Protein AF-A0A954K9F3-F1 (afdb_monomer_lite)

Sequence (155 aa):
DPDKGPNILAFDEKDPIRIQITDNTLNIILRCGFEQKGETAVPTQIITVPLHFKVEGDKIHITRGDVKSSPVVKPERIAAQIARAGVVRNKMEKAFPDRVENSQVKAKLENRTVYLNITGIQTKDGWLTLTVGNDLTVEKNEEVPPAVEEKTAAK

pLDDT: mean 82.09, std 18.07, range [36.19, 97.56]

Foldseek 3Di:
DVQWPDFDWAADPPCQWDWFFDDFWTWIWGFTWTDIPPDDTGGTKTKIWIWHWDDDDQKIKIAIDQIDIGHPDDDPDPVVVVVSRVVVRVVVCVVDPTDMDGQWDWDDDPQAIFTKGFRDWTRPDRDTDTDIDGDPPGPPPDPPDPDPPPPDDDD

Secondary structure (DSSP, 8-state):
-TTS---EEEE-SS--EEEEEETTEEEEEEEEEEE-TTS--EEEEEEEEEEEEEEETTEEEEEE---EEEESS--S-HHHHHHHHHHHHHHHHHHS--EEEESEEEEEETTEEEEEEEEEEEEETTEEEEEEEE----------PPP--------

Structure (mmCIF, N/CA/C/O backbone):
data_AF-A0A954K9F3-F1
#
_entry.id   AF-A0A954K9F3-F1
#
loop_
_atom_site.group_PDB
_atom_site.id
_atom_site.type_symbol
_atom_site.label_atom_id
_atom_site.label_alt_id
_atom_site.label_comp_id
_atom_site.label_asym_id
_atom_site.label_entity_id
_atom_site.label_seq_id
_atom_site.pdbx_PDB_ins_code
_atom_site.Cartn_x
_atom_site.Cartn_y
_atom_site.Cartn_z
_atom_site.occupancy
_atom_site.B_iso_or_equiv
_atom_site.auth_seq_id
_atom_site.auth_comp_id
_atom_site.auth_asym_id
_atom_site.auth_atom_id
_atom_site.pdbx_PDB_model_num
ATOM 1 N N . ASP A 1 1 ? 10.524 22.408 -5.152 1.00 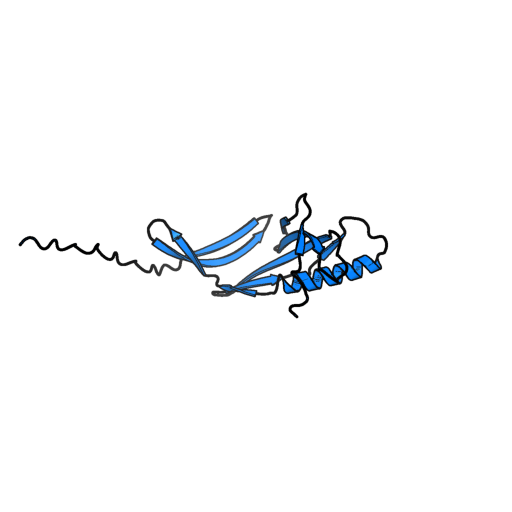43.06 1 ASP A N 1
ATOM 2 C CA . ASP A 1 1 ? 10.798 22.890 -6.509 1.00 43.06 1 ASP A CA 1
ATOM 3 C C . ASP A 1 1 ? 9.483 22.913 -7.284 1.00 43.06 1 ASP A C 1
ATOM 5 O O . ASP A 1 1 ? 8.994 21.841 -7.635 1.00 43.06 1 ASP A O 1
ATOM 9 N N . PRO A 1 2 ? 8.839 24.085 -7.408 1.00 36.94 2 PRO A N 1
ATOM 10 C CA . PRO A 1 2 ? 7.565 24.244 -8.110 1.00 36.94 2 PRO A CA 1
ATOM 11 C C . PRO A 1 2 ? 7.667 24.023 -9.632 1.00 36.94 2 PRO A C 1
ATOM 13 O O . PRO A 1 2 ? 6.630 23.929 -10.282 1.00 36.94 2 PRO A O 1
ATOM 16 N N . ASP A 1 3 ? 8.875 23.859 -10.191 1.00 43.41 3 ASP A N 1
ATOM 17 C CA . ASP A 1 3 ? 9.086 23.595 -11.624 1.00 43.41 3 ASP A CA 1
ATOM 18 C C . ASP A 1 3 ? 8.897 22.123 -12.025 1.00 43.41 3 ASP A C 1
ATOM 20 O O . ASP A 1 3 ? 8.839 21.783 -13.210 1.00 43.41 3 ASP A O 1
ATOM 24 N N . LYS A 1 4 ? 8.727 21.218 -11.055 1.00 48.53 4 LYS A N 1
ATOM 25 C CA . LYS A 1 4 ? 8.338 19.832 -11.329 1.00 48.53 4 LYS A CA 1
ATOM 26 C C . LYS A 1 4 ? 6.818 19.739 -11.298 1.00 48.53 4 LYS A C 1
ATOM 28 O O . LYS A 1 4 ? 6.227 19.536 -10.240 1.00 48.53 4 LYS A O 1
ATOM 33 N N . GLY A 1 5 ? 6.197 19.912 -12.470 1.00 42.59 5 GLY A N 1
ATOM 34 C CA . GLY A 1 5 ? 4.762 19.673 -12.671 1.00 42.59 5 GLY A CA 1
ATOM 35 C C . GLY A 1 5 ? 4.312 18.324 -12.082 1.00 42.59 5 GLY A C 1
ATOM 36 O O . GLY A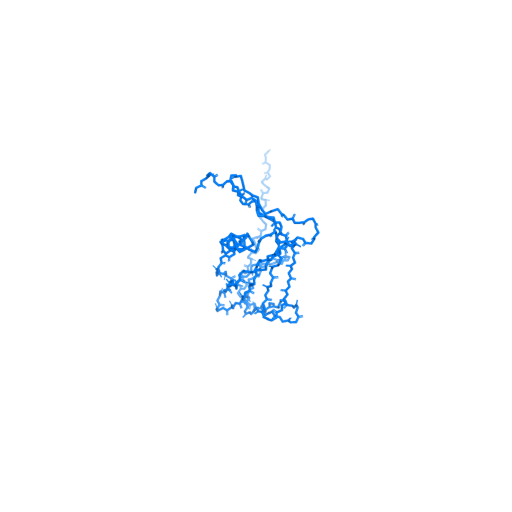 1 5 ? 5.156 17.455 -11.840 1.00 42.59 5 GLY A O 1
ATOM 37 N N . PRO A 1 6 ? 3.006 18.135 -11.819 1.00 46.75 6 PRO A N 1
ATOM 38 C CA . PRO A 1 6 ? 2.518 16.990 -11.055 1.00 46.75 6 PRO A CA 1
ATOM 39 C C . PRO A 1 6 ? 3.047 15.678 -11.641 1.00 46.75 6 PRO A C 1
ATOM 41 O O . PRO A 1 6 ? 3.058 15.495 -12.856 1.00 46.75 6 PRO A O 1
ATOM 44 N N . ASN A 1 7 ? 3.495 14.767 -10.773 1.00 63.12 7 ASN A N 1
ATOM 45 C CA . ASN A 1 7 ? 3.795 13.396 -11.171 1.00 63.12 7 ASN A CA 1
ATOM 46 C C . ASN A 1 7 ? 2.481 12.753 -11.619 1.00 63.12 7 ASN A C 1
ATOM 48 O O . ASN A 1 7 ? 1.706 12.295 -10.779 1.00 63.12 7 ASN A O 1
ATOM 52 N N . ILE A 1 8 ? 2.207 12.755 -12.921 1.00 72.19 8 ILE A N 1
ATOM 53 C CA . ILE A 1 8 ? 0.991 12.152 -13.453 1.00 72.19 8 ILE A CA 1
ATOM 54 C C . ILE A 1 8 ? 1.243 10.648 -13.538 1.00 72.19 8 ILE A C 1
ATOM 56 O O . ILE A 1 8 ? 2.133 10.185 -14.257 1.00 72.19 8 ILE A O 1
ATOM 60 N N . LEU A 1 9 ? 0.471 9.886 -12.761 1.00 84.69 9 LEU A N 1
ATOM 61 C CA . LEU A 1 9 ? 0.351 8.445 -12.947 1.00 84.69 9 LEU A CA 1
ATOM 62 C C . LEU A 1 9 ? -0.523 8.213 -14.180 1.00 84.69 9 LEU A C 1
ATOM 64 O O . LEU A 1 9 ? -1.722 8.489 -14.155 1.00 84.69 9 LEU A O 1
ATOM 68 N N . ALA A 1 10 ? 0.084 7.715 -15.252 1.00 88.88 10 ALA A N 1
ATOM 69 C CA . ALA A 1 10 ? -0.627 7.322 -16.461 1.00 88.88 10 ALA A CA 1
ATOM 70 C C . ALA A 1 10 ? -1.092 5.871 -16.293 1.00 88.88 10 ALA A C 1
ATOM 72 O O . ALA A 1 10 ? -0.332 4.932 -16.540 1.00 88.88 10 ALA A O 1
ATOM 73 N N . PHE A 1 11 ? -2.301 5.685 -15.767 1.00 92.00 11 PHE A N 1
ATOM 74 C CA . PHE A 1 11 ? -2.878 4.361 -15.540 1.00 92.00 11 PHE A CA 1
ATOM 75 C C . PHE A 1 11 ? -3.223 3.658 -16.856 1.00 92.00 11 PHE A C 1
ATOM 77 O O . PHE A 1 11 ? -3.681 4.286 -17.805 1.00 92.00 11 PHE A O 1
ATOM 84 N N . ASP A 1 12 ? -2.992 2.347 -16.900 1.00 91.81 12 ASP A N 1
ATOM 85 C CA . ASP A 1 12 ? -3.375 1.505 -18.035 1.00 91.81 12 ASP A CA 1
ATOM 86 C C . ASP A 1 12 ? -4.906 1.380 -18.113 1.00 91.81 12 ASP A C 1
ATOM 88 O O . ASP A 1 12 ? -5.585 1.300 -17.091 1.00 91.81 12 ASP A O 1
ATOM 92 N N . GLU A 1 13 ? -5.465 1.336 -19.320 1.00 91.44 13 GLU A N 1
ATOM 93 C CA . GLU A 1 13 ? -6.915 1.209 -19.516 1.00 91.44 13 GLU A CA 1
ATOM 94 C C . GLU A 1 13 ? -7.457 -0.112 -18.963 1.00 91.44 13 GLU A C 1
ATOM 96 O O . GLU A 1 13 ? -8.598 -0.189 -18.501 1.00 91.44 13 GLU A O 1
ATOM 101 N N . LYS A 1 14 ? -6.638 -1.170 -18.999 1.00 89.44 14 LYS A N 1
ATOM 102 C CA . LYS A 1 14 ? -7.037 -2.495 -18.544 1.00 89.44 14 LYS A CA 1
ATOM 103 C C . LYS A 1 14 ? -6.391 -2.821 -17.210 1.00 89.44 14 LYS A C 1
ATOM 105 O O . LYS A 1 14 ? -5.216 -3.187 -17.142 1.00 89.44 14 LYS A O 1
ATOM 110 N N . ASP A 1 15 ? -7.243 -2.849 -16.191 1.00 90.75 15 ASP A N 1
ATOM 111 C CA . ASP A 1 15 ? -6.905 -3.319 -14.849 1.00 90.75 15 ASP A CA 1
ATOM 112 C C . ASP A 1 15 ? -5.792 -2.488 -14.173 1.00 90.75 15 ASP A C 1
ATOM 114 O O . ASP A 1 15 ? -4.701 -2.991 -13.880 1.00 90.75 15 ASP A O 1
ATOM 118 N N . PRO A 1 16 ? -6.038 -1.178 -13.983 1.00 94.62 16 PRO A N 1
ATOM 119 C CA . PRO A 1 16 ? -5.023 -0.223 -13.539 1.00 94.62 16 PRO A CA 1
ATOM 120 C C . PRO A 1 16 ? -4.600 -0.390 -12.079 1.00 94.62 16 PRO A C 1
ATOM 122 O O . PRO A 1 16 ? -3.498 0.019 -11.706 1.00 94.62 16 PRO A O 1
ATOM 125 N N . ILE A 1 17 ? -5.481 -0.934 -11.237 1.00 96.06 17 ILE A N 1
ATOM 126 C CA . ILE A 1 17 ? -5.282 -1.067 -9.793 1.00 96.06 17 ILE A CA 1
ATOM 127 C C . ILE A 1 17 ? -5.876 -2.400 -9.357 1.00 96.06 17 ILE A C 1
ATOM 129 O O . ILE A 1 17 ? -7.069 -2.642 -9.534 1.00 96.06 17 ILE A O 1
ATOM 133 N N . ARG A 1 18 ? -5.061 -3.230 -8.711 1.00 96.25 18 ARG A N 1
ATOM 134 C CA . ARG A 1 18 ? -5.511 -4.423 -7.997 1.00 96.25 18 ARG A CA 1
ATOM 135 C C . ARG A 1 18 ? -5.083 -4.362 -6.547 1.00 96.25 18 ARG A C 1
ATOM 137 O O . ARG A 1 18 ? -4.006 -3.865 -6.224 1.00 96.25 18 ARG A O 1
ATOM 144 N N . ILE A 1 19 ? -5.909 -4.945 -5.693 1.00 96.25 19 ILE A N 1
ATOM 145 C CA . ILE A 1 19 ? -5.552 -5.252 -4.315 1.00 96.25 19 ILE A CA 1
ATOM 146 C C . ILE A 1 19 ? -5.429 -6.766 -4.210 1.00 96.25 19 ILE A C 1
ATOM 148 O O . ILE A 1 19 ? -6.340 -7.494 -4.601 1.00 96.25 19 ILE A O 1
ATOM 152 N N . GLN A 1 20 ? -4.298 -7.236 -3.701 1.00 96.19 20 GLN A N 1
ATOM 153 C CA . GLN A 1 20 ? -4.062 -8.648 -3.438 1.00 96.19 20 GLN A CA 1
ATOM 154 C C . GLN A 1 20 ? -3.638 -8.821 -1.989 1.00 96.19 20 GLN A C 1
ATOM 156 O O . GLN A 1 20 ? -2.678 -8.201 -1.543 1.00 96.19 20 GLN A O 1
ATOM 161 N N . ILE A 1 21 ? -4.318 -9.699 -1.262 1.00 96.25 21 ILE A N 1
ATOM 162 C CA . ILE A 1 21 ? -3.979 -10.002 0.125 1.00 96.25 21 ILE A CA 1
ATOM 163 C C . ILE A 1 21 ? -3.423 -11.420 0.175 1.00 96.25 21 ILE A C 1
ATOM 165 O O . ILE A 1 21 ? -4.133 -12.385 -0.092 1.00 96.25 21 ILE A O 1
ATOM 169 N N . THR A 1 22 ? -2.133 -11.537 0.463 1.00 92.81 22 THR A N 1
ATOM 170 C CA . THR A 1 22 ? -1.401 -12.809 0.526 1.00 92.81 22 THR A CA 1
ATOM 171 C C . THR A 1 22 ? -0.264 -12.673 1.525 1.00 92.81 22 THR A C 1
ATOM 173 O O . THR A 1 22 ? 0.242 -11.568 1.714 1.00 92.81 22 THR A O 1
ATOM 176 N N . ASP A 1 23 ? 0.118 -13.772 2.176 1.00 87.94 23 ASP A N 1
ATOM 177 C CA . ASP A 1 23 ? 1.293 -13.831 3.058 1.00 87.94 23 ASP A CA 1
ATOM 178 C C . ASP A 1 23 ? 1.322 -12.700 4.098 1.00 87.94 23 ASP A C 1
ATOM 180 O O . ASP A 1 23 ? 2.296 -11.954 4.221 1.00 87.94 23 ASP A O 1
ATOM 184 N N . ASN A 1 24 ? 0.200 -12.502 4.795 1.00 89.19 24 ASN A N 1
ATOM 185 C CA . ASN A 1 24 ? 0.037 -11.449 5.799 1.00 89.19 24 ASN A CA 1
ATOM 186 C C . ASN A 1 24 ? 0.355 -10.028 5.289 1.00 89.19 24 ASN A C 1
ATOM 188 O O . ASN A 1 24 ? 0.694 -9.128 6.060 1.00 89.19 24 ASN A O 1
ATOM 192 N N . THR A 1 25 ? 0.171 -9.794 3.990 1.00 94.62 25 THR A N 1
ATOM 193 C CA . THR A 1 25 ? 0.526 -8.540 3.327 1.00 94.62 25 THR A CA 1
ATOM 194 C C . THR A 1 25 ? -0.603 -8.081 2.415 1.00 94.62 25 THR A C 1
ATOM 196 O O . THR A 1 25 ? -1.147 -8.862 1.632 1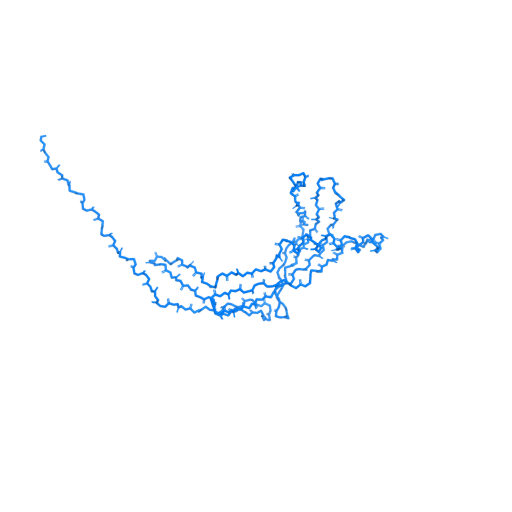.00 94.62 25 THR A O 1
ATOM 199 N N . LEU A 1 26 ? -0.954 -6.797 2.495 1.00 96.62 26 LEU A N 1
ATOM 200 C CA . LEU A 1 26 ? -1.816 -6.159 1.505 1.00 96.62 26 LEU A CA 1
ATOM 201 C C . LEU A 1 26 ? -0.924 -5.590 0.408 1.00 96.62 26 LEU A C 1
ATOM 203 O O . LEU A 1 26 ? -0.160 -4.661 0.635 1.00 96.62 26 LEU A O 1
ATOM 207 N N . ASN A 1 27 ? -1.018 -6.141 -0.790 1.00 97.19 27 ASN A N 1
ATOM 208 C CA . ASN A 1 27 ? -0.287 -5.677 -1.954 1.00 97.19 27 ASN A CA 1
ATOM 209 C C . ASN A 1 27 ? -1.195 -4.785 -2.794 1.00 97.19 27 ASN A C 1
ATOM 211 O O . ASN A 1 27 ? -2.209 -5.241 -3.328 1.00 97.19 27 ASN A O 1
ATOM 215 N N . ILE A 1 28 ? -0.809 -3.521 -2.937 1.00 96.50 28 ILE A N 1
ATOM 216 C CA . ILE A 1 28 ? -1.376 -2.633 -3.948 1.00 96.50 28 ILE A CA 1
ATOM 217 C C . ILE A 1 28 ? -0.574 -2.855 -5.226 1.00 96.50 28 ILE A C 1
ATOM 219 O O . ILE A 1 28 ? 0.633 -2.617 -5.258 1.00 96.50 28 ILE A O 1
ATOM 223 N N . ILE A 1 29 ? -1.233 -3.328 -6.277 1.00 96.88 29 ILE A N 1
ATOM 224 C CA . ILE A 1 29 ? -0.615 -3.569 -7.576 1.00 96.88 29 ILE A CA 1
ATOM 225 C C . ILE A 1 29 ? -1.143 -2.517 -8.540 1.00 96.88 29 ILE A C 1
ATOM 227 O O . ILE A 1 29 ? -2.320 -2.520 -8.890 1.00 96.88 29 ILE A O 1
ATOM 231 N N . LEU A 1 30 ? -0.269 -1.610 -8.955 1.00 95.50 30 LEU A N 1
ATOM 232 C CA . LEU A 1 30 ? -0.576 -0.539 -9.890 1.00 95.50 30 LEU A CA 1
ATOM 233 C C . LEU A 1 30 ? -0.012 -0.895 -11.256 1.00 95.50 30 LEU A C 1
ATOM 235 O O . LEU A 1 30 ? 1.157 -1.263 -11.382 1.00 95.50 30 LEU A O 1
ATOM 239 N N . ARG A 1 31 ? -0.833 -0.747 -12.286 1.00 95.50 31 ARG A N 1
ATOM 240 C CA . ARG A 1 31 ? -0.412 -0.847 -13.675 1.00 95.50 31 ARG A CA 1
ATOM 241 C C . ARG A 1 31 ? -0.441 0.545 -14.287 1.00 95.50 31 ARG A C 1
ATOM 243 O O . ARG A 1 31 ? -1.479 1.018 -14.744 1.00 95.50 31 ARG A O 1
ATOM 250 N N . CYS A 1 32 ? 0.697 1.229 -14.235 1.00 92.62 32 CYS A N 1
ATOM 251 C CA . CYS A 1 32 ? 0.806 2.611 -14.688 1.00 92.62 32 CYS A CA 1
ATOM 252 C C . CYS A 1 32 ? 2.218 2.974 -15.158 1.00 92.62 32 CYS A C 1
ATOM 254 O O . CYS A 1 32 ? 3.212 2.337 -14.800 1.00 92.62 32 CYS A O 1
ATOM 256 N N . GLY A 1 33 ? 2.291 3.998 -16.003 1.00 90.38 33 GLY A N 1
ATOM 257 C CA . GLY A 1 33 ? 3.507 4.736 -16.321 1.00 90.38 33 GLY A CA 1
ATOM 258 C C . GLY A 1 33 ? 3.607 6.026 -15.507 1.00 90.38 33 GLY A C 1
ATOM 259 O O . GLY A 1 33 ? 2.701 6.384 -14.750 1.00 90.38 33 GLY A O 1
ATOM 260 N N . PHE A 1 34 ? 4.710 6.744 -15.690 1.00 86.06 34 PHE A N 1
ATOM 261 C CA . PHE A 1 34 ? 4.891 8.080 -15.130 1.00 86.06 34 PHE A CA 1
ATOM 262 C C . PHE A 1 34 ? 5.201 9.056 -16.250 1.00 86.06 34 PHE A C 1
ATOM 264 O O . PHE A 1 34 ? 6.198 8.893 -16.958 1.00 86.06 34 PHE A O 1
ATOM 271 N N . GLU A 1 35 ? 4.390 10.099 -16.348 1.00 78.38 35 GLU A N 1
ATOM 272 C CA . GLU A 1 35 ? 4.630 11.219 -17.245 1.00 78.38 35 GLU A CA 1
ATOM 273 C C . GLU A 1 35 ? 4.993 12.449 -16.418 1.00 78.38 35 GLU A C 1
ATOM 275 O O . GLU A 1 35 ? 4.335 12.783 -15.430 1.00 78.38 35 GLU A O 1
ATOM 280 N N . GLN A 1 36 ? 6.074 13.121 -16.803 1.00 69.06 36 GLN A N 1
ATOM 281 C CA . GLN A 1 36 ? 6.468 14.383 -16.198 1.00 69.06 36 GLN A CA 1
ATOM 282 C C . GLN A 1 36 ? 7.083 15.269 -17.277 1.00 69.06 36 GLN A C 1
ATOM 284 O O . GLN A 1 36 ? 7.948 14.834 -18.038 1.00 69.06 36 GLN A O 1
ATOM 289 N N . LYS A 1 37 ? 6.635 16.526 -17.349 1.00 61.72 37 LYS A N 1
ATOM 290 C CA . LYS A 1 37 ? 7.201 17.505 -18.283 1.00 61.72 37 LYS A CA 1
ATOM 291 C C . LYS A 1 37 ? 8.694 17.688 -17.991 1.00 61.72 37 LYS A C 1
ATOM 293 O O . LYS A 1 37 ? 9.061 18.003 -16.864 1.00 61.72 37 LYS A O 1
ATOM 298 N N . GLY A 1 38 ? 9.533 17.487 -19.006 1.00 64.69 38 GLY A N 1
ATOM 299 C CA . GLY A 1 38 ? 10.986 17.671 -18.917 1.00 64.69 38 GLY A CA 1
ATOM 300 C C . GLY A 1 38 ? 11.779 16.482 -18.360 1.00 64.69 38 GLY A C 1
ATOM 301 O O . GLY A 1 38 ? 13.004 16.539 -18.371 1.00 64.69 38 GLY A O 1
ATOM 302 N N . GLU A 1 39 ? 11.130 15.395 -17.924 1.00 66.44 39 GLU A N 1
ATOM 303 C CA . GLU A 1 39 ? 11.809 14.147 -17.542 1.00 66.44 39 GLU A CA 1
ATOM 304 C C . GLU A 1 39 ? 11.460 13.016 -18.528 1.00 66.44 39 GLU A C 1
ATOM 306 O O . GLU A 1 39 ? 10.465 13.069 -19.251 1.00 66.44 39 GLU A O 1
ATOM 311 N N . THR A 1 40 ? 12.299 11.976 -18.590 1.00 66.81 40 THR A N 1
ATOM 312 C CA . THR A 1 40 ? 12.015 10.803 -19.431 1.00 66.81 40 THR A CA 1
ATOM 313 C C . THR A 1 40 ? 10.776 10.085 -18.904 1.00 66.81 40 THR A C 1
ATOM 315 O O . THR A 1 40 ? 10.764 9.640 -17.755 1.00 66.81 40 THR A O 1
ATOM 318 N N . ALA A 1 41 ? 9.759 9.939 -19.755 1.00 78.25 41 ALA A N 1
ATOM 319 C CA . ALA A 1 41 ? 8.564 9.178 -19.421 1.00 78.25 41 ALA A CA 1
ATOM 320 C C . ALA A 1 41 ? 8.937 7.735 -19.053 1.00 78.25 41 ALA A C 1
ATOM 322 O O . ALA A 1 41 ? 9.703 7.062 -19.753 1.00 78.25 41 ALA A O 1
ATOM 323 N N . VAL A 1 42 ? 8.386 7.251 -17.943 1.00 83.44 42 VAL A N 1
ATOM 324 C CA . VAL A 1 42 ? 8.506 5.846 -17.568 1.00 83.44 42 VAL A CA 1
ATOM 325 C C . VAL A 1 42 ? 7.329 5.119 -18.213 1.00 83.44 42 VAL A C 1
ATOM 327 O O . VAL A 1 42 ? 6.188 5.404 -17.846 1.00 83.44 42 VAL A O 1
ATOM 330 N N . PRO A 1 43 ? 7.569 4.192 -19.159 1.00 89.25 43 PRO A N 1
ATOM 331 C CA . PRO A 1 43 ? 6.487 3.438 -19.779 1.00 89.25 43 PRO A CA 1
ATOM 332 C C . PRO A 1 43 ? 5.801 2.548 -18.745 1.00 89.25 43 PRO A C 1
ATOM 334 O O . PRO A 1 43 ? 6.407 2.217 -17.724 1.00 89.25 43 PRO A O 1
ATOM 337 N N . THR A 1 44 ? 4.579 2.106 -19.038 1.00 92.38 44 THR A N 1
ATOM 338 C CA . THR A 1 44 ? 3.753 1.311 -18.122 1.00 92.38 44 THR A CA 1
ATOM 339 C C . THR A 1 44 ? 4.519 0.157 -17.477 1.00 92.38 44 THR A C 1
ATOM 341 O O . THR A 1 44 ? 5.107 -0.700 -18.147 1.00 92.38 44 THR A O 1
ATOM 344 N N . GLN A 1 45 ? 4.503 0.147 -16.148 1.00 92.94 45 GLN A N 1
ATOM 345 C CA . GLN A 1 45 ? 5.058 -0.894 -15.296 1.00 92.94 45 GLN A CA 1
ATOM 346 C C . GLN A 1 45 ? 3.930 -1.560 -14.506 1.00 92.94 45 GLN A C 1
ATOM 348 O O . GLN A 1 45 ? 2.896 -0.948 -14.246 1.00 92.94 45 GLN A O 1
ATOM 353 N N . ILE A 1 46 ? 4.162 -2.795 -14.076 1.00 95.25 46 ILE A N 1
ATOM 354 C CA . ILE A 1 46 ? 3.442 -3.413 -12.965 1.00 95.25 46 ILE A CA 1
ATOM 355 C C . ILE A 1 46 ? 4.256 -3.129 -11.708 1.00 95.25 46 ILE A C 1
ATOM 357 O O . ILE A 1 46 ? 5.389 -3.597 -11.563 1.00 95.25 46 ILE A O 1
ATOM 361 N N . ILE A 1 47 ? 3.671 -2.341 -10.818 1.00 95.38 47 ILE A N 1
ATOM 362 C CA . ILE A 1 47 ? 4.278 -1.829 -9.598 1.00 95.38 47 ILE A CA 1
ATOM 363 C C . ILE A 1 47 ? 3.555 -2.478 -8.430 1.00 95.38 47 ILE A C 1
ATOM 365 O O . ILE A 1 47 ? 2.345 -2.345 -8.310 1.00 95.38 47 ILE A O 1
ATOM 369 N N . THR A 1 48 ? 4.273 -3.185 -7.568 1.00 97.19 48 THR A N 1
ATOM 370 C CA . THR A 1 48 ? 3.711 -3.787 -6.356 1.00 97.19 48 THR A CA 1
ATOM 371 C C . THR A 1 48 ? 4.221 -3.032 -5.142 1.00 97.19 48 THR A C 1
ATOM 373 O O . THR A 1 48 ? 5.432 -2.941 -4.932 1.00 97.19 48 THR A O 1
ATOM 376 N N . VAL A 1 49 ? 3.289 -2.501 -4.354 1.00 97.00 49 VAL A N 1
ATOM 377 C CA . VAL A 1 49 ? 3.529 -1.815 -3.085 1.00 97.00 49 VAL A CA 1
ATOM 378 C C . VAL A 1 49 ? 2.959 -2.690 -1.963 1.00 97.00 49 VAL A C 1
ATOM 380 O O . VAL A 1 49 ? 1.739 -2.721 -1.780 1.00 97.00 49 VAL A O 1
ATOM 383 N N . PRO A 1 50 ? 3.810 -3.430 -1.236 1.00 97.31 50 PRO A N 1
ATOM 384 C CA . PRO A 1 50 ? 3.382 -4.222 -0.091 1.00 97.31 50 PRO A CA 1
ATOM 385 C C . PRO A 1 50 ? 3.142 -3.313 1.117 1.00 97.31 50 PRO A C 1
ATOM 387 O O . PRO A 1 50 ? 3.966 -2.444 1.403 1.00 97.31 50 PRO A O 1
ATOM 390 N N . LEU A 1 51 ? 2.041 -3.518 1.834 1.00 97.25 51 LEU A N 1
ATOM 391 C CA . LEU A 1 51 ? 1.699 -2.827 3.072 1.00 97.25 51 LEU A CA 1
ATOM 392 C C . LEU A 1 51 ? 1.481 -3.837 4.200 1.00 97.25 51 LEU A C 1
ATOM 394 O O . LEU A 1 51 ? 0.785 -4.847 4.034 1.00 97.25 51 LEU A O 1
ATOM 398 N N . HIS A 1 52 ? 2.039 -3.511 5.360 1.00 96.69 52 HIS A N 1
ATOM 399 C CA . HIS A 1 52 ? 1.878 -4.238 6.607 1.00 96.69 52 HIS A CA 1
ATOM 400 C C . HIS A 1 52 ? 1.207 -3.339 7.640 1.00 96.69 52 HIS A C 1
ATOM 402 O O . HIS A 1 52 ? 1.391 -2.121 7.651 1.00 96.69 52 HIS A O 1
ATOM 408 N N . PHE A 1 53 ? 0.427 -3.961 8.516 1.00 96.12 53 PHE A N 1
ATOM 409 C CA . PHE A 1 53 ? -0.345 -3.270 9.537 1.00 96.12 53 PHE A CA 1
ATOM 410 C C . PHE A 1 53 ? 0.005 -3.827 10.906 1.00 96.12 53 PHE A C 1
ATOM 412 O O . PHE A 1 53 ? 0.084 -5.043 11.086 1.00 96.12 53 PHE A O 1
ATOM 419 N N . LYS A 1 54 ? 0.165 -2.936 11.880 1.00 95.88 54 LYS A N 1
ATOM 420 C CA . LYS A 1 54 ? 0.301 -3.299 13.287 1.00 95.88 54 LYS A CA 1
ATOM 421 C C . LYS A 1 54 ? -0.510 -2.332 14.133 1.00 95.88 54 LYS A C 1
ATOM 423 O O . LYS A 1 54 ? -0.387 -1.123 13.970 1.00 95.88 54 LYS A O 1
ATOM 428 N N . VAL A 1 55 ? -1.334 -2.864 15.026 1.00 95.94 55 VAL A N 1
ATOM 429 C CA . VAL A 1 55 ? -2.065 -2.056 16.005 1.00 95.94 55 VAL A CA 1
ATOM 430 C C . VAL A 1 55 ? -1.284 -2.068 17.312 1.00 95.94 55 VAL A C 1
ATOM 432 O O . VAL A 1 55 ? -0.963 -3.141 17.824 1.00 95.94 55 VAL A O 1
ATOM 435 N N . GLU A 1 56 ? -0.969 -0.888 17.834 1.00 94.69 56 GLU A N 1
ATOM 436 C CA . GLU A 1 56 ? -0.315 -0.697 19.129 1.00 94.69 56 GLU A CA 1
ATOM 437 C C . GLU A 1 56 ? -1.074 0.375 19.913 1.00 94.69 56 GLU A C 1
ATOM 439 O O . GLU A 1 56 ? -1.048 1.554 19.564 1.00 94.69 56 GLU A O 1
ATOM 444 N N . GLY A 1 57 ? -1.776 -0.032 20.973 1.00 90.50 57 GLY A N 1
ATOM 445 C CA . GLY A 1 57 ? -2.591 0.889 21.764 1.00 90.50 57 GLY A CA 1
ATOM 446 C C . GLY A 1 57 ? -3.670 1.567 20.917 1.00 90.50 57 GLY A C 1
ATOM 447 O O . GLY A 1 57 ? -4.515 0.890 20.337 1.00 90.50 57 GLY A O 1
ATOM 448 N N . ASP A 1 58 ? -3.630 2.900 20.854 1.00 91.81 58 ASP A N 1
ATOM 449 C CA . ASP A 1 58 ? -4.556 3.727 20.080 1.00 91.81 58 ASP A CA 1
ATOM 450 C C . ASP A 1 58 ? -4.064 4.015 18.650 1.00 91.81 58 ASP A C 1
ATOM 452 O O . ASP A 1 58 ? -4.682 4.818 17.945 1.00 91.81 58 ASP A O 1
ATOM 456 N N . LYS A 1 59 ? -2.971 3.386 18.202 1.00 96.12 59 LYS A N 1
ATOM 457 C CA . LYS A 1 59 ? -2.336 3.653 16.908 1.00 96.12 59 LYS A CA 1
ATOM 458 C C . LYS A 1 59 ? -2.377 2.463 15.962 1.00 96.12 59 LYS A C 1
ATOM 460 O O . LYS A 1 59 ? -2.212 1.310 16.356 1.00 96.12 59 LYS A O 1
ATOM 465 N N . ILE A 1 60 ? -2.516 2.774 14.678 1.00 97.31 60 ILE A N 1
ATOM 466 C CA . ILE A 1 60 ? -2.289 1.849 13.571 1.00 97.31 60 ILE A CA 1
ATOM 467 C C . ILE A 1 60 ? -0.999 2.271 12.878 1.00 97.31 60 ILE A C 1
ATOM 469 O O . ILE A 1 60 ? -0.932 3.323 12.246 1.00 97.31 60 ILE A O 1
ATOM 473 N N . HIS A 1 61 ? 0.017 1.427 12.967 1.00 97.56 61 HIS A N 1
ATOM 474 C CA . HIS A 1 61 ? 1.252 1.560 12.215 1.00 97.56 61 HIS A CA 1
ATOM 475 C C . HIS A 1 61 ? 1.062 0.905 10.851 1.00 97.56 61 HIS A C 1
ATOM 477 O O . HIS A 1 61 ? 0.747 -0.284 10.761 1.00 97.56 61 HIS A O 1
ATOM 483 N N . ILE A 1 62 ? 1.253 1.692 9.798 1.00 97.19 62 ILE A N 1
ATOM 484 C CA . ILE A 1 62 ? 1.205 1.243 8.413 1.00 97.19 62 ILE A CA 1
ATOM 485 C C . ILE A 1 62 ? 2.623 1.352 7.877 1.00 97.19 62 ILE A C 1
ATOM 487 O O . ILE A 1 62 ? 3.137 2.461 7.712 1.00 97.19 62 ILE A O 1
ATOM 491 N N . THR A 1 63 ? 3.248 0.209 7.618 1.00 97.25 63 THR A N 1
ATOM 492 C CA . THR A 1 63 ? 4.607 0.154 7.080 1.00 97.25 63 THR A CA 1
ATOM 493 C C . THR A 1 63 ? 4.596 -0.404 5.673 1.00 97.25 63 THR A C 1
ATOM 495 O O . THR A 1 63 ? 3.855 -1.332 5.337 1.00 97.25 63 THR A O 1
ATOM 498 N N . ARG A 1 64 ? 5.417 0.190 4.819 1.00 96.31 64 ARG A N 1
ATOM 499 C CA . ARG A 1 64 ? 5.568 -0.216 3.433 1.00 96.31 64 ARG A CA 1
ATOM 500 C C . ARG A 1 64 ? 6.727 -1.206 3.315 1.00 96.31 64 ARG A C 1
ATOM 502 O O . ARG A 1 64 ? 7.834 -0.940 3.770 1.00 96.31 64 ARG A O 1
ATOM 509 N N . GLY A 1 65 ? 6.492 -2.326 2.640 1.00 95.94 65 GLY A N 1
ATOM 510 C CA . GLY A 1 65 ? 7.548 -3.248 2.225 1.00 95.94 65 GLY A CA 1
ATOM 511 C C . GLY A 1 65 ? 8.332 -2.745 1.006 1.00 95.94 65 GLY A C 1
ATOM 512 O O . GLY A 1 65 ? 8.119 -1.646 0.487 1.00 95.94 65 GLY A O 1
ATOM 513 N N . ASP A 1 66 ? 9.234 -3.572 0.488 1.00 95.25 66 ASP A N 1
ATOM 514 C CA . ASP A 1 66 ? 10.027 -3.202 -0.685 1.00 95.25 66 ASP A CA 1
ATOM 515 C C . ASP A 1 66 ? 9.156 -3.053 -1.938 1.00 95.25 66 ASP A C 1
ATOM 517 O O . ASP A 1 66 ? 8.494 -3.998 -2.379 1.00 95.25 66 ASP A O 1
ATOM 521 N N . VAL A 1 67 ? 9.197 -1.869 -2.557 1.00 94.44 67 VAL A N 1
ATOM 522 C CA . VAL A 1 67 ? 8.484 -1.625 -3.815 1.00 94.44 67 VAL A CA 1
ATOM 523 C C . VAL A 1 67 ? 9.154 -2.405 -4.941 1.00 94.44 67 VAL A C 1
ATOM 525 O O . VAL A 1 67 ? 10.348 -2.240 -5.229 1.00 94.44 67 VAL A O 1
ATOM 528 N N . LYS A 1 68 ? 8.349 -3.216 -5.628 1.00 94.06 68 LYS A N 1
ATOM 529 C CA . LYS A 1 68 ? 8.758 -3.992 -6.801 1.00 94.06 68 LYS A CA 1
ATOM 530 C C . LYS A 1 68 ? 8.179 -3.352 -8.056 1.00 94.06 68 LYS A C 1
ATOM 532 O O . LYS A 1 68 ? 7.047 -2.884 -8.053 1.00 94.06 68 LYS A O 1
ATOM 537 N N . SER A 1 69 ? 8.958 -3.335 -9.131 1.00 92.94 69 SER A N 1
ATOM 538 C CA . SER A 1 69 ? 8.535 -2.802 -10.425 1.00 92.94 69 SER A CA 1
ATOM 539 C C . SER A 1 69 ? 9.039 -3.705 -11.538 1.00 92.94 69 SER A C 1
ATOM 541 O O . SER A 1 69 ? 10.209 -4.095 -11.553 1.00 92.94 69 SER A O 1
ATOM 543 N N . SER A 1 70 ? 8.146 -4.043 -12.459 1.00 93.06 70 SER A N 1
ATOM 544 C CA . SER A 1 70 ? 8.439 -4.871 -13.624 1.00 93.06 70 SER A CA 1
ATOM 545 C C . SER A 1 70 ? 7.785 -4.273 -14.867 1.00 93.06 70 SER A C 1
ATOM 547 O O . SER A 1 70 ? 6.709 -3.680 -14.765 1.00 93.06 70 SER A O 1
ATOM 549 N N . PRO A 1 71 ? 8.409 -4.392 -16.044 1.00 91.88 71 PRO A N 1
ATOM 550 C CA . PRO A 1 71 ? 7.856 -3.791 -17.240 1.00 91.88 71 PRO A CA 1
ATOM 551 C C . PRO A 1 71 ? 6.744 -4.673 -17.810 1.00 91.88 71 PRO A C 1
ATOM 553 O O . PRO A 1 71 ? 6.866 -5.896 -17.826 1.00 91.88 71 PRO A O 1
ATOM 556 N N . VAL A 1 72 ? 5.678 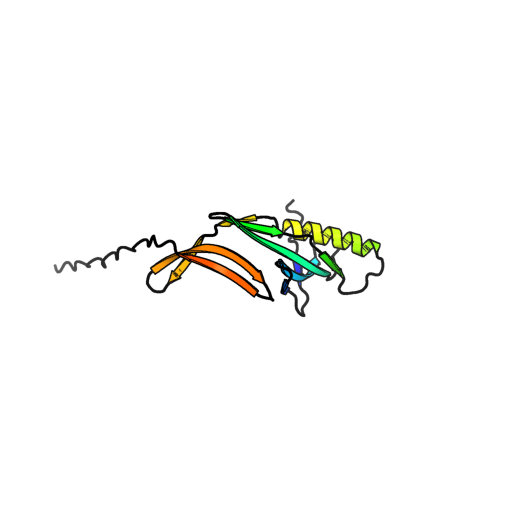-4.054 -18.325 1.00 90.69 72 VAL A N 1
ATOM 557 C CA . VAL A 1 72 ? 4.603 -4.791 -19.022 1.00 90.69 72 VAL A CA 1
ATOM 558 C C . VAL A 1 72 ? 5.100 -5.355 -20.360 1.00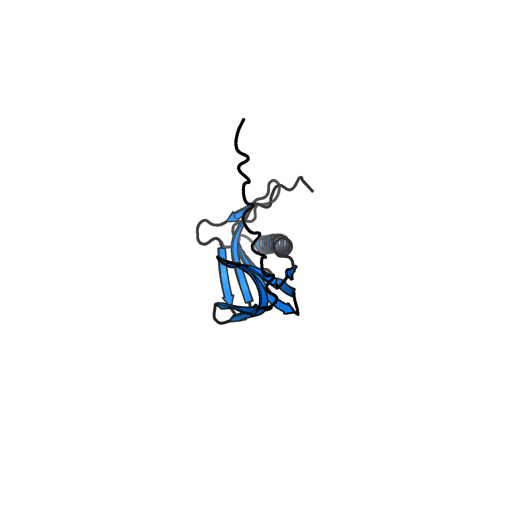 90.69 72 VAL A C 1
ATOM 560 O O . VAL A 1 72 ? 4.662 -6.415 -20.797 1.00 90.69 72 VAL A O 1
ATOM 563 N N . VAL A 1 73 ? 6.043 -4.659 -21.003 1.00 87.19 73 VAL A N 1
ATOM 564 C CA . VAL A 1 73 ? 6.665 -5.054 -22.275 1.00 87.19 73 VAL A CA 1
ATOM 565 C C . VAL A 1 73 ? 8.159 -5.266 -22.066 1.00 87.19 73 VAL A C 1
ATOM 567 O O . VAL A 1 73 ? 8.805 -4.500 -21.352 1.00 87.19 73 VAL A O 1
ATOM 570 N N . LYS A 1 74 ? 8.733 -6.287 -22.712 1.00 87.25 74 LYS A N 1
ATOM 571 C CA . LYS A 1 74 ? 10.167 -6.574 -22.615 1.00 87.25 74 LYS A CA 1
ATOM 572 C C . LYS A 1 74 ? 10.991 -5.325 -22.984 1.00 87.25 74 LYS A C 1
ATOM 574 O O . LYS A 1 74 ? 10.819 -4.793 -24.079 1.00 87.25 74 LYS A O 1
ATOM 579 N N . PRO A 1 75 ? 11.895 -4.862 -22.105 1.00 85.44 75 PRO A N 1
ATOM 580 C CA . PRO A 1 75 ? 12.722 -3.702 -22.388 1.00 85.44 75 PRO A CA 1
ATOM 581 C C . PRO A 1 75 ? 13.787 -4.061 -23.428 1.00 85.44 75 PRO A C 1
ATOM 583 O O . PRO A 1 75 ? 14.344 -5.158 -23.403 1.00 85.44 75 PRO A O 1
ATOM 586 N N . GLU A 1 76 ? 14.130 -3.107 -24.290 1.00 85.94 76 GLU A N 1
ATOM 587 C CA . GLU A 1 76 ? 15.207 -3.270 -25.278 1.00 85.94 76 GLU A CA 1
ATOM 588 C C . GLU A 1 76 ? 16.564 -3.545 -24.613 1.00 85.94 76 GLU A C 1
ATOM 590 O O . GLU A 1 76 ? 17.387 -4.294 -25.135 1.00 85.94 76 GLU A O 1
ATOM 595 N N . ARG A 1 77 ? 16.802 -2.948 -23.436 1.00 87.88 77 ARG A N 1
ATOM 596 C CA . ARG A 1 77 ? 18.040 -3.100 -22.660 1.00 87.88 77 ARG A CA 1
ATOM 597 C C . ARG A 1 77 ? 17.729 -3.270 -21.178 1.00 87.88 77 ARG A C 1
ATOM 599 O O . ARG A 1 77 ? 16.978 -2.485 -20.602 1.00 87.88 77 ARG A O 1
ATOM 606 N N . ILE A 1 78 ? 18.385 -4.236 -20.535 1.00 86.44 78 ILE A N 1
ATOM 607 C CA . ILE A 1 78 ? 18.222 -4.524 -19.097 1.00 86.44 78 ILE A CA 1
ATOM 608 C C . ILE A 1 78 ? 18.577 -3.299 -18.241 1.00 86.44 78 ILE A C 1
ATOM 610 O O . ILE A 1 78 ? 17.845 -2.957 -17.316 1.00 86.44 78 ILE A O 1
ATOM 614 N N . ALA A 1 79 ? 19.650 -2.582 -18.592 1.00 85.31 79 ALA A N 1
ATOM 615 C CA . ALA A 1 79 ? 20.080 -1.383 -17.871 1.00 85.31 79 ALA A CA 1
ATOM 616 C C . ALA A 1 79 ? 18.992 -0.293 -17.813 1.00 85.31 79 ALA A C 1
ATOM 618 O O . ALA A 1 79 ? 18.814 0.350 -16.779 1.00 85.31 79 ALA A O 1
ATOM 619 N N . ALA A 1 80 ? 18.210 -0.129 -18.888 1.00 84.31 80 ALA A N 1
ATOM 620 C CA . ALA A 1 80 ? 17.110 0.831 -18.916 1.00 84.31 80 ALA A CA 1
ATOM 621 C C . ALA A 1 80 ? 16.000 0.451 -17.923 1.00 84.31 80 ALA A C 1
ATOM 623 O O . ALA A 1 80 ? 15.414 1.329 -17.294 1.00 84.31 80 ALA A O 1
ATOM 624 N N . GLN A 1 81 ? 15.740 -0.847 -17.730 1.00 87.06 81 GLN A N 1
ATOM 625 C CA . GLN A 1 81 ? 14.766 -1.306 -16.741 1.00 87.06 81 GLN A CA 1
ATOM 626 C C . GLN A 1 81 ? 15.236 -1.076 -15.308 1.00 87.06 81 GLN A C 1
ATOM 628 O O . GLN A 1 81 ? 14.432 -0.682 -14.470 1.00 87.06 81 GLN A O 1
ATOM 633 N N . ILE A 1 82 ? 16.523 -1.280 -15.024 1.00 86.06 82 ILE A N 1
ATOM 634 C CA . ILE A 1 82 ? 17.085 -1.023 -13.691 1.00 86.06 82 ILE A CA 1
ATOM 635 C C . ILE A 1 82 ? 16.926 0.460 -13.332 1.00 86.06 82 ILE A C 1
ATOM 637 O O . ILE A 1 82 ? 16.432 0.782 -12.251 1.00 86.06 82 ILE A O 1
ATOM 641 N N . ALA A 1 83 ? 17.262 1.360 -14.262 1.00 86.00 83 ALA A N 1
ATOM 642 C CA . ALA A 1 83 ? 17.088 2.798 -14.068 1.00 86.00 83 ALA A CA 1
ATOM 643 C C . ALA A 1 83 ? 15.611 3.175 -13.842 1.00 86.00 83 ALA A C 1
ATOM 645 O O . ALA A 1 83 ? 15.291 3.882 -12.886 1.00 86.00 83 ALA A O 1
ATOM 646 N N . ARG A 1 84 ? 14.695 2.645 -14.667 1.00 86.94 84 ARG A N 1
ATOM 647 C CA . ARG A 1 84 ? 13.244 2.861 -14.518 1.00 86.94 84 ARG A CA 1
ATOM 648 C C . ARG A 1 84 ? 12.730 2.357 -13.173 1.00 86.94 84 ARG A C 1
ATOM 650 O O . ARG A 1 84 ? 12.027 3.093 -12.489 1.00 86.94 84 ARG A O 1
ATOM 657 N N . ALA A 1 85 ? 13.110 1.149 -12.763 1.00 87.19 85 ALA A N 1
ATOM 658 C CA . ALA A 1 85 ? 12.718 0.578 -11.478 1.00 87.19 85 ALA A CA 1
ATOM 659 C C . ALA A 1 85 ? 13.192 1.442 -10.298 1.00 87.19 85 ALA A C 1
ATOM 661 O O . ALA A 1 85 ? 12.440 1.619 -9.343 1.00 87.19 85 ALA A O 1
ATOM 662 N N . GLY A 1 86 ? 14.389 2.035 -10.388 1.00 87.38 86 GLY A N 1
ATOM 663 C CA . GLY A 1 86 ? 14.888 2.996 -9.401 1.00 87.38 86 GLY A CA 1
ATOM 664 C C . GLY A 1 86 ? 14.032 4.263 -9.309 1.00 87.38 86 GLY A C 1
ATOM 665 O O . GLY A 1 86 ? 13.667 4.678 -8.211 1.00 87.38 86 GLY A O 1
ATOM 666 N N . VAL A 1 87 ? 13.645 4.847 -10.451 1.00 86.94 87 VAL A N 1
ATOM 667 C CA . VAL A 1 87 ? 12.740 6.013 -10.488 1.00 86.94 87 VAL A CA 1
ATOM 668 C C . VAL A 1 87 ? 11.373 5.663 -9.903 1.00 86.94 87 VAL A C 1
ATOM 670 O O . VAL A 1 87 ? 10.869 6.400 -9.056 1.00 86.94 87 VAL A O 1
ATOM 673 N N . VAL A 1 88 ? 10.791 4.531 -10.315 1.00 88.62 88 VAL A N 1
ATOM 674 C CA . VAL A 1 88 ? 9.500 4.056 -9.798 1.00 88.62 88 VAL A CA 1
ATOM 675 C C . VAL A 1 88 ? 9.552 3.877 -8.288 1.00 88.62 88 VAL A C 1
ATOM 677 O O . VAL A 1 88 ? 8.679 4.397 -7.596 1.00 88.62 88 VAL A O 1
ATOM 680 N N . ARG A 1 89 ? 10.579 3.184 -7.781 1.00 89.75 89 ARG A N 1
ATOM 681 C CA . ARG A 1 89 ? 10.780 2.985 -6.346 1.00 89.75 89 ARG A CA 1
ATOM 682 C C . ARG A 1 89 ? 10.810 4.333 -5.637 1.00 89.75 89 ARG A C 1
ATOM 684 O O . ARG A 1 89 ? 9.920 4.603 -4.847 1.00 89.75 89 ARG A O 1
ATOM 691 N N . ASN A 1 90 ? 11.710 5.235 -6.023 1.00 87.94 90 ASN A N 1
ATOM 692 C CA . ASN A 1 90 ? 11.828 6.552 -5.390 1.00 87.94 90 ASN A CA 1
ATOM 693 C C . ASN A 1 90 ? 10.514 7.353 -5.374 1.00 87.94 90 ASN A C 1
ATOM 695 O O . ASN A 1 90 ? 10.243 8.064 -4.407 1.00 87.94 90 ASN A O 1
ATOM 699 N N . LYS A 1 91 ? 9.701 7.284 -6.439 1.00 86.81 91 LYS A N 1
ATOM 700 C CA . LYS A 1 91 ? 8.398 7.969 -6.481 1.00 86.81 91 LYS A CA 1
ATOM 701 C C . LYS A 1 91 ? 7.380 7.299 -5.555 1.00 86.81 91 LYS A C 1
ATOM 703 O O . LYS A 1 91 ? 6.697 7.993 -4.807 1.00 86.81 91 LYS A O 1
ATOM 708 N N . MET A 1 92 ? 7.304 5.972 -5.570 1.00 89.38 92 MET A N 1
ATOM 709 C CA . MET A 1 92 ? 6.340 5.210 -4.774 1.00 89.38 92 MET A CA 1
ATOM 710 C C . MET A 1 92 ? 6.668 5.217 -3.284 1.00 89.38 92 MET A C 1
ATOM 712 O O . MET A 1 92 ? 5.763 5.348 -2.472 1.00 89.38 92 MET A O 1
ATOM 716 N N . GLU A 1 93 ? 7.942 5.166 -2.907 1.00 89.88 93 GLU A N 1
ATOM 717 C CA . GLU A 1 93 ? 8.356 5.265 -1.504 1.00 89.88 93 GLU A CA 1
ATOM 718 C C . GLU A 1 93 ? 7.983 6.615 -0.885 1.00 89.88 93 GLU A C 1
ATOM 720 O O . GLU A 1 93 ? 7.615 6.676 0.284 1.00 89.88 93 GLU A O 1
ATOM 725 N N . LYS A 1 94 ? 8.017 7.692 -1.681 1.00 88.31 94 LYS A N 1
ATOM 726 C CA . LYS A 1 94 ? 7.551 9.021 -1.259 1.00 88.31 94 LYS A CA 1
ATOM 727 C C . LYS A 1 94 ? 6.030 9.125 -1.200 1.00 88.31 94 LYS A C 1
ATOM 729 O O . LYS A 1 94 ? 5.515 9.844 -0.353 1.00 88.31 94 LYS A O 1
ATOM 734 N N . ALA A 1 95 ? 5.324 8.461 -2.114 1.00 87.38 95 ALA A N 1
ATOM 735 C CA . ALA A 1 95 ? 3.861 8.471 -2.157 1.00 87.38 95 ALA A CA 1
ATOM 736 C C . ALA A 1 95 ? 3.230 7.585 -1.067 1.00 87.38 95 ALA A C 1
ATOM 738 O O . ALA A 1 95 ? 2.138 7.878 -0.589 1.00 87.38 95 ALA A O 1
ATOM 739 N N . PHE A 1 96 ? 3.933 6.528 -0.660 1.00 89.75 96 PHE A N 1
ATOM 740 C CA . PHE A 1 96 ? 3.534 5.584 0.380 1.00 89.75 96 PHE A CA 1
ATOM 741 C C . PHE A 1 96 ? 4.578 5.571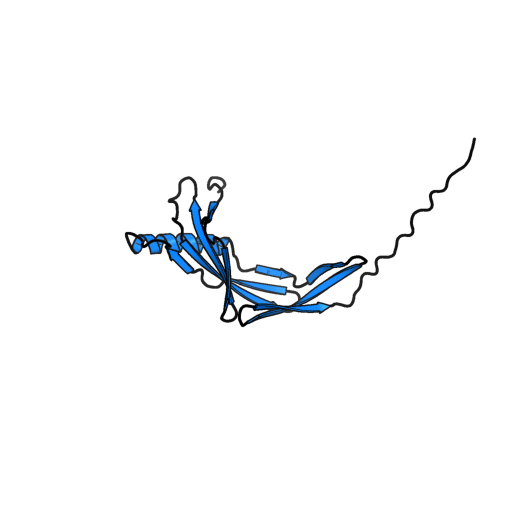 1.507 1.00 89.75 96 PHE A C 1
ATOM 743 O O . PHE A 1 96 ? 5.285 4.572 1.677 1.00 89.75 96 PHE A O 1
ATOM 750 N N . PRO A 1 97 ? 4.717 6.679 2.258 1.00 93.25 97 PRO A N 1
ATOM 751 C CA . PRO A 1 97 ? 5.587 6.693 3.418 1.00 93.25 97 PRO A CA 1
ATOM 752 C C . PRO A 1 97 ? 5.005 5.792 4.507 1.00 93.25 97 PRO A C 1
ATOM 754 O O . PRO A 1 97 ? 3.781 5.618 4.602 1.00 93.25 97 PRO A O 1
ATOM 757 N N . ASP A 1 98 ? 5.888 5.281 5.359 1.00 96.31 98 ASP A N 1
ATOM 758 C CA . ASP A 1 98 ? 5.472 4.719 6.638 1.00 96.31 98 ASP A CA 1
ATOM 759 C C . ASP A 1 98 ? 4.731 5.800 7.421 1.00 96.31 98 ASP A C 1
ATOM 761 O O . ASP A 1 98 ? 5.156 6.959 7.473 1.00 96.31 98 ASP A O 1
ATOM 765 N N . ARG A 1 99 ? 3.598 5.433 8.010 1.00 96.25 99 ARG A N 1
ATOM 766 C CA . ARG A 1 99 ? 2.781 6.381 8.761 1.00 96.25 99 ARG A CA 1
ATOM 767 C C . ARG A 1 99 ? 2.063 5.713 9.910 1.00 96.25 99 ARG A C 1
ATOM 769 O O . ARG A 1 99 ? 1.888 4.495 9.947 1.00 96.25 99 ARG A O 1
ATOM 776 N N . VAL A 1 100 ? 1.647 6.550 10.843 1.00 97.25 100 VAL A N 1
ATOM 777 C CA . VAL A 1 100 ? 0.907 6.142 12.025 1.00 97.25 100 VAL A CA 1
ATOM 778 C C . VAL A 1 100 ? -0.411 6.891 12.019 1.00 97.25 100 VAL A C 1
ATOM 780 O O . VAL A 1 100 ? -0.425 8.118 11.975 1.00 97.25 100 VAL A O 1
ATOM 783 N N . GLU A 1 101 ? -1.503 6.144 12.054 1.00 95.75 101 GLU A N 1
ATOM 784 C CA . GLU A 1 101 ? -2.864 6.672 12.079 1.00 95.75 101 GLU A CA 1
ATOM 785 C C . GLU A 1 101 ? -3.501 6.410 13.444 1.00 95.75 101 GLU A C 1
ATOM 787 O O . GLU A 1 101 ? -3.084 5.511 14.180 1.00 95.75 101 GLU A O 1
ATOM 792 N N . ASN A 1 102 ? -4.531 7.180 13.796 1.00 94.50 102 ASN A N 1
ATOM 793 C CA . ASN A 1 102 ? -5.340 6.861 14.969 1.00 94.50 102 ASN A CA 1
ATOM 794 C C . ASN A 1 102 ? -6.202 5.618 14.680 1.00 94.50 102 ASN A C 1
ATOM 796 O O . ASN A 1 102 ? -6.798 5.500 13.612 1.00 94.50 102 ASN A O 1
ATOM 800 N N . SER A 1 103 ? -6.257 4.692 15.633 1.00 93.50 103 SER A N 1
ATOM 801 C CA . SER A 1 103 ? -7.098 3.495 15.570 1.00 93.50 103 SER A CA 1
ATOM 802 C C . SER A 1 103 ? -8.584 3.781 15.791 1.00 93.50 103 SER A C 1
ATOM 804 O O . SER A 1 103 ? -9.423 2.950 15.441 1.00 93.50 103 SER A O 1
ATOM 806 N N . GLN A 1 104 ? -8.918 4.941 16.361 1.00 92.06 104 GLN A N 1
ATOM 807 C CA . GLN A 1 104 ? -10.289 5.347 16.607 1.00 92.06 104 GLN A CA 1
ATOM 808 C C . GLN A 1 104 ? -10.948 5.859 15.324 1.00 92.06 104 GLN A C 1
ATOM 810 O O . GLN A 1 104 ? -10.503 6.819 14.695 1.00 92.06 104 GLN A O 1
ATOM 815 N N . VAL A 1 105 ? -12.072 5.245 14.977 1.00 88.38 105 VAL A N 1
ATOM 816 C CA . VAL A 1 105 ? -12.921 5.605 13.850 1.00 88.38 105 VAL A CA 1
ATOM 817 C C . VAL A 1 105 ? -14.251 6.123 14.380 1.00 88.38 105 VAL A C 1
ATOM 819 O O . VAL A 1 105 ? -14.931 5.473 15.175 1.00 88.38 105 VAL A O 1
ATOM 822 N N . LYS A 1 106 ? -14.648 7.304 13.909 1.00 88.12 106 LYS A N 1
ATOM 823 C CA . LYS A 1 106 ? -15.958 7.889 14.198 1.00 88.12 106 LYS A CA 1
ATOM 824 C C . LYS A 1 106 ? -16.991 7.314 13.232 1.00 88.12 106 LYS A C 1
ATOM 826 O O . LYS A 1 106 ? -16.903 7.556 12.030 1.00 88.12 106 LYS A O 1
ATOM 831 N N . ALA A 1 107 ? -17.985 6.597 13.745 1.00 84.38 107 ALA A N 1
ATOM 832 C CA . ALA A 1 107 ? -19.094 6.081 12.951 1.00 84.38 107 ALA A CA 1
ATOM 833 C C . ALA A 1 107 ? -20.391 6.815 13.308 1.00 84.38 107 ALA A C 1
ATOM 835 O O . ALA A 1 107 ? -20.791 6.899 14.472 1.00 84.38 107 ALA A O 1
ATOM 836 N N . LYS A 1 108 ? -21.057 7.359 12.287 1.00 86.31 108 LYS A N 1
ATOM 837 C CA . LYS A 1 108 ? -22.367 7.992 12.435 1.00 86.31 108 LYS A CA 1
ATOM 838 C C . LYS A 1 108 ? -23.446 6.940 12.192 1.00 86.31 108 LYS A C 1
ATOM 840 O O . LYS A 1 108 ? -23.528 6.386 11.101 1.00 86.31 108 LYS A O 1
ATOM 845 N N . LEU A 1 109 ? -24.248 6.668 13.213 1.00 81.56 109 LEU A N 1
ATOM 846 C CA . LEU A 1 109 ? -25.471 5.875 13.123 1.00 81.56 109 LEU A CA 1
ATOM 847 C C . LEU A 1 109 ? -26.670 6.830 13.058 1.00 81.56 109 LEU A C 1
ATOM 849 O O . LEU A 1 109 ? -26.530 8.012 13.376 1.00 81.56 109 LEU A O 1
ATOM 853 N N . GLU A 1 110 ? -27.843 6.320 12.677 1.00 85.50 110 GLU A N 1
ATOM 854 C CA . GLU A 1 110 ? -29.054 7.134 12.466 1.00 85.50 110 GLU A CA 1
ATOM 855 C C . GLU A 1 110 ? -29.361 8.065 13.652 1.00 85.50 110 GLU A C 1
ATOM 857 O O . GLU A 1 110 ? -29.600 9.252 13.448 1.00 85.50 110 GLU A O 1
ATOM 862 N N . ASN A 1 111 ? -29.229 7.564 14.889 1.00 87.31 111 ASN A N 1
ATOM 863 C CA . ASN A 1 111 ? -29.616 8.297 16.103 1.00 87.31 111 ASN A CA 1
ATOM 864 C C . ASN A 1 111 ? -28.445 8.641 17.042 1.00 87.31 111 ASN A C 1
ATOM 866 O O . ASN A 1 111 ? -28.665 9.193 18.118 1.00 87.31 111 ASN A O 1
ATOM 870 N N . ARG A 1 112 ? -27.198 8.282 16.699 1.00 82.00 112 ARG A N 1
ATOM 871 C CA . ARG A 1 112 ? -26.027 8.558 17.554 1.00 82.00 112 ARG A CA 1
ATOM 872 C C . ARG A 1 112 ? -24.708 8.495 16.800 1.00 82.00 112 ARG A C 1
ATOM 874 O O . ARG A 1 112 ? -24.583 7.820 15.784 1.00 82.00 112 ARG A O 1
ATOM 881 N N . THR A 1 113 ? -23.692 9.136 17.360 1.00 86.62 113 THR A N 1
ATOM 882 C CA . THR A 1 113 ? -22.297 8.916 16.965 1.00 86.62 113 THR A CA 1
ATOM 883 C C . THR A 1 113 ? -21.674 7.898 17.912 1.00 86.62 113 THR A C 1
ATOM 885 O O . THR A 1 113 ? -21.881 7.986 19.119 1.00 86.62 113 THR A O 1
ATOM 888 N N . VAL A 1 114 ? -20.921 6.940 17.375 1.00 84.69 114 VAL A N 1
ATOM 889 C CA . VAL A 1 114 ? -20.114 6.007 18.170 1.00 84.69 114 VAL A CA 1
ATOM 890 C C . VAL A 1 114 ? -18.645 6.116 17.774 1.00 84.69 114 VAL A C 1
ATOM 892 O O . VAL A 1 114 ? -18.322 6.301 16.597 1.00 84.69 114 VAL A O 1
ATOM 895 N N . TYR A 1 115 ? -17.767 6.011 18.766 1.00 86.88 115 TYR A N 1
ATOM 896 C CA . TYR A 1 115 ? -16.323 5.969 18.577 1.00 86.88 115 TYR A CA 1
ATOM 897 C C . TYR A 1 115 ? -15.861 4.521 18.709 1.00 86.88 115 TYR A C 1
ATOM 899 O O . TYR A 1 115 ? -16.025 3.885 19.747 1.00 86.88 115 TYR A O 1
ATOM 907 N N . LEU A 1 116 ? -15.333 3.985 17.616 1.00 89.38 116 LEU A N 1
ATOM 908 C CA . LEU A 1 116 ? -14.943 2.591 17.490 1.00 89.38 116 LEU A CA 1
ATOM 909 C C . LEU A 1 116 ? -13.424 2.501 17.453 1.00 89.38 116 LEU A C 1
ATOM 911 O O . LEU A 1 116 ? -12.807 3.168 16.631 1.00 89.38 116 LEU A O 1
ATOM 915 N N . ASN A 1 117 ? -12.817 1.664 18.286 1.00 91.88 117 ASN A N 1
ATOM 916 C CA . ASN A 1 117 ? -11.369 1.482 18.284 1.00 91.88 117 ASN A CA 1
ATOM 917 C C . ASN A 1 117 ? -11.015 0.228 17.486 1.00 91.88 117 ASN A C 1
ATOM 919 O O . ASN A 1 117 ? -11.464 -0.874 17.811 1.00 91.88 117 ASN A O 1
ATOM 923 N N . ILE A 1 118 ? -10.199 0.375 16.445 1.00 94.12 118 ILE A N 1
ATOM 924 C CA . ILE A 1 118 ? -9.608 -0.762 15.739 1.00 94.12 118 ILE A CA 1
ATOM 925 C C . ILE A 1 118 ? -8.546 -1.371 16.656 1.00 94.12 118 ILE A C 1
ATOM 927 O O . ILE A 1 118 ? -7.504 -0.774 16.893 1.00 94.12 118 ILE A O 1
ATOM 931 N N . THR A 1 119 ? -8.804 -2.569 17.171 1.00 94.38 119 THR A N 1
ATOM 932 C CA . THR A 1 119 ? -7.910 -3.275 18.103 1.00 94.38 119 THR A CA 1
ATOM 933 C C . THR A 1 119 ? -7.045 -4.323 17.413 1.00 94.38 119 THR A C 1
ATOM 935 O O . THR A 1 119 ? -6.083 -4.820 17.995 1.00 94.38 119 THR A O 1
ATOM 938 N N . GLY A 1 120 ? -7.360 -4.664 16.164 1.00 93.75 120 GLY A N 1
ATOM 939 C CA . GLY A 1 120 ? -6.581 -5.612 15.384 1.00 93.75 120 GLY A CA 1
ATOM 940 C C . GLY A 1 120 ? -6.798 -5.450 13.889 1.00 93.75 120 GLY A C 1
ATOM 941 O O . GLY A 1 120 ? -7.896 -5.129 13.439 1.00 93.75 120 GLY A O 1
ATOM 942 N N . ILE A 1 121 ? -5.739 -5.705 13.124 1.00 94.94 121 ILE A N 1
ATOM 943 C CA . ILE A 1 121 ? -5.769 -5.782 11.664 1.00 94.94 121 ILE A CA 1
ATOM 944 C C . ILE A 1 121 ? -5.040 -7.058 11.265 1.00 94.94 121 ILE A C 1
ATOM 946 O O . ILE A 1 121 ? -3.904 -7.280 11.684 1.00 94.94 121 ILE A O 1
ATOM 950 N N . GLN A 1 122 ? -5.696 -7.906 10.481 1.00 93.56 122 GLN A N 1
ATOM 951 C CA . GLN A 1 122 ? -5.140 -9.174 10.025 1.00 93.56 122 GLN A CA 1
ATOM 952 C C . GLN A 1 122 ? -5.387 -9.352 8.533 1.00 93.56 122 GLN A C 1
ATOM 954 O O . GLN A 1 122 ? -6.488 -9.143 8.039 1.00 93.56 122 GLN A O 1
ATOM 959 N N . THR A 1 123 ? -4.353 -9.770 7.821 1.00 91.81 123 THR A N 1
ATOM 960 C CA . THR A 1 123 ? -4.381 -10.114 6.400 1.00 91.81 123 THR A CA 1
ATOM 961 C C . THR A 1 123 ? -4.227 -11.625 6.285 1.00 91.81 123 THR A C 1
ATOM 963 O O . THR A 1 123 ? -3.165 -12.166 6.586 1.00 91.81 123 THR A O 1
ATOM 966 N N . LYS A 1 124 ? -5.289 -12.338 5.911 1.00 88.38 124 LYS A N 1
ATOM 967 C CA . LYS A 1 124 ? -5.271 -13.805 5.867 1.00 88.38 124 LYS A CA 1
ATOM 968 C C . LYS A 1 124 ? -6.202 -14.341 4.787 1.00 88.38 124 LYS A C 1
ATOM 970 O O . LYS A 1 124 ? -7.334 -13.888 4.678 1.00 88.38 124 LYS A O 1
ATOM 975 N N . ASP A 1 125 ? -5.716 -15.304 4.005 1.00 86.38 125 ASP A N 1
ATOM 976 C CA . ASP A 1 125 ? -6.498 -16.057 3.012 1.00 86.38 125 ASP A CA 1
ATOM 977 C C . ASP A 1 125 ? -7.303 -15.165 2.043 1.00 86.38 125 ASP A C 1
ATOM 979 O O . ASP A 1 125 ? -8.471 -15.420 1.757 1.00 86.38 125 ASP A O 1
ATOM 983 N N . GLY A 1 126 ? -6.692 -14.077 1.557 1.00 90.88 126 GLY A N 1
ATOM 984 C CA . GLY A 1 126 ? -7.344 -13.117 0.657 1.00 90.88 126 GLY A CA 1
ATOM 985 C C . GLY A 1 126 ? -8.190 -12.041 1.347 1.00 90.88 126 GLY A C 1
ATOM 986 O O . GLY A 1 126 ? -8.671 -11.135 0.670 1.00 90.88 126 GLY A O 1
ATOM 987 N N . TRP A 1 127 ? -8.332 -12.087 2.672 1.00 93.25 127 TRP A N 1
ATOM 988 C CA . TRP A 1 127 ? -9.142 -11.152 3.453 1.00 93.25 127 TRP A CA 1
ATOM 989 C C . TRP A 1 127 ? -8.304 -10.182 4.278 1.00 93.25 127 TRP A C 1
ATOM 991 O O . TRP A 1 127 ? -7.271 -10.546 4.838 1.00 93.25 127 TRP A O 1
ATOM 1001 N N . LEU A 1 128 ? -8.800 -8.947 4.390 1.00 93.69 128 LEU A N 1
ATOM 1002 C CA . LEU A 1 128 ? -8.363 -7.971 5.382 1.00 93.69 128 LEU A CA 1
ATOM 1003 C C . LEU A 1 128 ? -9.447 -7.902 6.456 1.00 93.69 128 LEU A C 1
ATOM 1005 O O . LEU A 1 128 ? -10.538 -7.388 6.215 1.00 93.69 128 LEU A O 1
ATOM 1009 N N . THR A 1 129 ? -9.137 -8.424 7.631 1.00 93.88 129 THR A N 1
ATOM 1010 C CA . THR A 1 129 ? -10.038 -8.459 8.777 1.00 93.88 129 THR A CA 1
ATOM 1011 C C . THR A 1 129 ? -9.644 -7.371 9.760 1.00 93.88 129 THR A C 1
ATOM 1013 O O . THR A 1 129 ? -8.488 -7.285 10.178 1.00 93.88 129 THR A O 1
ATOM 1016 N N . LEU A 1 130 ? -10.622 -6.556 10.147 1.00 93.38 130 LEU A N 1
ATOM 1017 C CA . LEU A 1 130 ? -10.489 -5.558 11.199 1.00 93.38 130 LEU A CA 1
ATOM 1018 C C . LEU A 1 130 ? -11.247 -6.051 12.430 1.00 93.38 130 LEU A C 1
ATOM 1020 O O . LEU A 1 130 ? -12.440 -6.345 12.347 1.00 93.38 130 LEU A O 1
ATOM 1024 N N . THR A 1 131 ? -10.569 -6.116 13.570 1.00 93.00 131 THR A N 1
ATOM 1025 C CA . THR A 1 131 ? -11.217 -6.326 14.865 1.00 93.00 131 THR A CA 1
ATOM 1026 C C . THR A 1 131 ? -11.483 -4.966 15.478 1.00 93.00 131 THR A C 1
ATOM 1028 O O . THR A 1 131 ? -10.575 -4.143 15.596 1.00 93.00 131 THR A O 1
ATOM 1031 N N . VAL A 1 132 ? -12.734 -4.730 15.857 1.00 90.75 132 VAL A N 1
ATOM 1032 C CA . VAL A 1 132 ? -13.188 -3.439 16.366 1.00 90.75 132 VAL A CA 1
ATOM 1033 C C . VAL A 1 132 ? -13.778 -3.633 17.755 1.00 90.75 132 VAL A C 1
ATOM 1035 O O . VAL A 1 132 ? -14.702 -4.424 17.940 1.00 90.75 132 VAL A O 1
ATOM 1038 N N . GLY A 1 133 ? -13.227 -2.919 18.732 1.00 84.31 133 GLY A N 1
ATOM 1039 C CA . GLY A 1 133 ? -13.780 -2.795 20.075 1.00 84.31 133 GLY A CA 1
ATOM 1040 C C . GLY A 1 133 ? -14.595 -1.511 20.199 1.00 84.31 133 GLY A C 1
ATOM 1041 O O . GLY A 1 133 ? -14.260 -0.493 19.594 1.00 84.31 133 GLY A O 1
ATOM 1042 N N . ASN A 1 134 ? -15.664 -1.550 20.990 1.00 71.19 134 ASN A N 1
ATOM 1043 C CA . ASN A 1 134 ? -16.419 -0.351 21.329 1.00 71.19 134 ASN A CA 1
ATOM 1044 C C . ASN A 1 134 ? -15.908 0.202 22.661 1.00 71.19 134 ASN A C 1
ATOM 1046 O O . ASN A 1 134 ? -15.876 -0.536 23.647 1.00 71.19 134 ASN A O 1
ATOM 1050 N N . ASP A 1 135 ? -15.549 1.481 22.697 1.00 59.81 135 ASP A N 1
ATOM 1051 C CA . ASP A 1 135 ? -15.455 2.198 23.963 1.00 59.81 135 ASP A CA 1
ATOM 1052 C C . ASP A 1 135 ? -16.879 2.658 24.309 1.00 59.81 135 ASP A C 1
ATOM 1054 O O . ASP A 1 135 ? -17.519 3.383 23.551 1.00 59.81 135 ASP A O 1
ATOM 1058 N N . LEU A 1 136 ? -17.450 2.148 25.403 1.00 52.50 136 LEU A N 1
ATOM 1059 C CA . LEU A 1 136 ? -18.848 2.400 25.787 1.00 52.50 136 LEU A CA 1
ATOM 1060 C C . LEU A 1 136 ? -19.084 3.830 26.309 1.00 52.50 136 LEU A C 1
ATOM 1062 O O . LEU A 1 136 ? -20.169 4.125 26.814 1.00 52.50 136 LEU A O 1
ATOM 1066 N N . THR A 1 137 ? -18.107 4.728 26.178 1.00 50.66 137 THR A N 1
ATOM 1067 C CA . THR A 1 137 ? -18.232 6.158 26.468 1.00 50.66 137 THR A CA 1
ATOM 1068 C C . THR A 1 137 ? -19.070 6.844 25.382 1.00 50.66 137 THR A C 1
ATOM 1070 O O . THR A 1 137 ? -18.602 7.561 24.505 1.00 50.66 137 THR A O 1
ATOM 1073 N N . VAL A 1 138 ? -20.375 6.578 25.422 1.00 48.38 138 VAL A N 1
ATOM 1074 C CA . VAL A 1 138 ? -21.379 7.286 24.629 1.00 48.38 138 VAL A CA 1
ATOM 1075 C C . VAL A 1 138 ? -21.423 8.730 25.126 1.00 48.38 138 VAL A C 1
ATOM 1077 O O . VAL A 1 138 ? -21.932 8.986 26.216 1.00 48.38 138 VAL A O 1
ATOM 1080 N N . GLU A 1 139 ? -20.944 9.686 24.327 1.00 50.34 139 GLU A N 1
ATOM 1081 C CA . GLU A 1 139 ? -21.392 11.071 24.477 1.00 50.34 139 GLU A CA 1
ATOM 1082 C C . GLU A 1 139 ? -22.888 11.084 24.162 1.00 50.34 139 GLU A C 1
ATOM 1084 O O . GLU A 1 139 ? -23.328 10.958 23.015 1.00 50.34 139 GLU A O 1
ATOM 1089 N N . LYS A 1 140 ? -23.692 11.114 25.225 1.00 40.06 140 LYS A N 1
ATOM 1090 C CA . LYS A 1 140 ? -25.135 11.266 25.141 1.00 40.06 140 LYS A CA 1
ATOM 1091 C C . LYS A 1 140 ? -25.364 12.655 24.554 1.00 40.06 140 LYS A C 1
ATOM 1093 O O . LYS A 1 140 ? -25.131 13.643 25.239 1.00 40.06 140 LYS A O 1
ATOM 1098 N N . ASN A 1 141 ? -25.771 12.730 23.287 1.00 46.62 141 ASN A N 1
ATOM 1099 C CA . ASN A 1 141 ? -26.309 13.973 22.750 1.00 46.62 141 ASN A CA 1
ATOM 1100 C C . ASN A 1 141 ? -27.497 14.341 23.640 1.00 46.62 141 ASN A C 1
ATOM 1102 O O . ASN A 1 141 ? -28.517 13.650 23.624 1.00 46.62 141 ASN A O 1
ATOM 1106 N N . GLU A 1 142 ? -27.335 15.373 24.462 1.00 40.78 142 GLU A N 1
ATOM 1107 C CA . GLU A 1 142 ? -28.466 16.030 25.091 1.00 40.78 142 GLU A CA 1
ATOM 1108 C C . GLU A 1 142 ? -29.345 16.533 23.947 1.00 40.78 142 GLU A C 1
ATOM 1110 O O . GLU A 1 142 ? -28.918 17.348 23.126 1.00 40.78 142 GLU A O 1
ATOM 1115 N N . GLU A 1 143 ? -30.543 15.962 23.826 1.00 43.34 143 GLU A N 1
ATOM 1116 C CA . GLU A 1 143 ? -31.594 16.525 22.992 1.00 43.34 143 GLU A CA 1
ATOM 1117 C C . GLU A 1 143 ? -31.800 17.959 23.470 1.00 43.34 143 GLU A C 1
ATOM 1119 O O . GLU A 1 143 ? -32.379 18.186 24.530 1.00 43.34 143 GLU A O 1
ATOM 1124 N N . VAL A 1 144 ? -31.285 18.930 22.717 1.00 52.47 144 VAL A N 1
ATOM 1125 C CA . VAL A 1 144 ? -31.674 20.323 22.905 1.00 52.47 144 VAL A CA 1
ATOM 1126 C C . VAL A 1 144 ? -33.156 20.371 22.532 1.00 52.47 144 VAL A C 1
ATOM 1128 O O . VAL A 1 144 ? -33.478 20.137 21.361 1.00 52.47 144 VAL A O 1
ATOM 1131 N N . PRO A 1 145 ? -34.074 20.600 23.489 1.00 47.12 145 PRO A N 1
ATOM 1132 C CA . PRO A 1 145 ? -35.487 20.670 23.165 1.00 47.12 145 PRO A CA 1
ATOM 1133 C C . PRO A 1 145 ? -35.707 21.814 22.165 1.00 47.12 145 PRO A C 1
ATOM 1135 O O . PRO A 1 145 ? -35.028 22.844 22.257 1.00 47.12 145 PRO A O 1
ATOM 1138 N N . PRO A 1 146 ? -36.623 21.657 21.194 1.00 45.22 146 PRO A N 1
ATOM 1139 C CA . PRO A 1 146 ? -36.893 22.708 20.228 1.00 45.22 146 PRO A CA 1
ATOM 1140 C C . PRO A 1 146 ? -37.322 23.971 20.976 1.00 45.22 146 PRO A C 1
ATOM 1142 O O . PRO A 1 146 ? -38.191 23.923 21.848 1.00 45.22 146 PRO A O 1
ATOM 1145 N N . ALA A 1 147 ? -36.676 25.091 20.648 1.00 52.31 147 ALA A N 1
ATOM 1146 C CA . ALA A 1 147 ? -37.015 26.391 21.197 1.00 52.31 147 ALA A CA 1
ATOM 1147 C C . ALA A 1 147 ? -38.507 26.659 20.961 1.00 52.31 147 ALA A C 1
ATOM 1149 O O . ALA A 1 147 ? -38.986 26.633 19.827 1.00 52.31 147 ALA A O 1
ATOM 1150 N N . VAL A 1 148 ? -39.243 26.876 22.048 1.00 47.97 148 VAL A N 1
ATOM 1151 C CA . VAL A 1 148 ? -40.648 27.272 21.994 1.00 47.97 148 VAL A CA 1
ATOM 1152 C C . VAL A 1 148 ? -40.691 28.679 21.399 1.00 47.97 148 VAL A C 1
ATOM 1154 O O . VAL A 1 148 ? -40.257 29.632 22.040 1.00 47.97 148 VAL A O 1
ATOM 1157 N N . GLU A 1 149 ? -41.175 28.813 20.163 1.00 48.03 149 GLU A N 1
ATOM 1158 C CA . GLU A 1 149 ? -41.486 30.120 19.580 1.00 48.03 149 GLU A CA 1
ATOM 1159 C C . GLU A 1 149 ? -42.645 30.747 20.362 1.00 48.03 149 GLU A C 1
ATOM 1161 O O . GLU A 1 149 ? -43.815 30.381 20.211 1.00 48.03 149 GLU A O 1
ATOM 1166 N N . GLU A 1 150 ? -42.312 31.702 21.224 1.00 44.41 150 GLU A N 1
ATOM 1167 C CA . GLU A 1 150 ? -43.275 32.537 21.925 1.00 44.41 150 GLU A CA 1
ATOM 1168 C C . GLU A 1 150 ? -43.934 33.483 20.907 1.00 44.41 150 GLU A C 1
ATOM 1170 O O . GLU A 1 150 ? -43.412 34.544 20.563 1.00 44.41 150 GLU A O 1
ATOM 1175 N N . LYS A 1 151 ? -45.095 33.084 20.373 1.00 46.31 151 LYS A N 1
ATOM 1176 C CA . LYS A 1 151 ? -45.956 33.983 19.595 1.00 46.31 151 LYS A CA 1
ATOM 1177 C C . LYS A 1 151 ? -46.498 35.068 20.521 1.00 46.31 151 LYS A C 1
ATOM 1179 O O . LYS A 1 151 ? -47.522 34.879 21.175 1.00 46.31 151 LYS A O 1
ATOM 1184 N N . THR A 1 152 ? -45.839 36.220 20.552 1.00 41.25 152 THR A N 1
ATOM 1185 C CA . THR A 1 152 ? -46.400 37.428 21.157 1.00 41.25 152 THR A CA 1
ATOM 1186 C C . THR A 1 152 ? -47.541 37.928 20.273 1.00 41.25 152 THR A C 1
ATOM 1188 O O . THR A 1 152 ? -47.352 38.298 19.114 1.00 41.25 152 THR A O 1
ATOM 1191 N N . ALA A 1 153 ? -48.753 37.875 20.817 1.00 42.94 153 ALA A N 1
ATOM 1192 C CA . ALA A 1 153 ? -49.959 38.370 20.183 1.00 42.94 153 ALA A CA 1
ATOM 1193 C C . ALA A 1 153 ? -50.090 39.896 20.329 1.00 42.94 153 ALA A C 1
ATOM 1195 O O . ALA A 1 153 ? -49.868 40.444 21.404 1.00 42.94 153 ALA A O 1
ATOM 1196 N N . ALA A 1 154 ? -50.574 40.500 19.241 1.00 40.50 154 ALA A N 1
ATOM 1197 C CA . ALA A 1 154 ? -51.407 41.699 19.153 1.00 40.50 154 ALA A CA 1
ATOM 1198 C C . ALA A 1 154 ? -50.832 43.072 19.557 1.00 40.50 154 ALA A C 1
ATOM 1200 O O . ALA A 1 154 ? -50.544 43.360 20.718 1.00 40.50 154 ALA A O 1
ATOM 1201 N N . LYS A 1 155 ? -50.901 43.993 18.590 1.00 36.19 155 LYS A N 1
ATOM 1202 C CA . LYS A 1 155 ? -51.549 45.286 18.805 1.00 36.19 155 LYS A CA 1
ATOM 1203 C C . LYS A 1 155 ? -52.406 45.644 17.597 1.00 36.19 155 LYS A C 1
ATOM 1205 O O . LYS A 1 155 ? -51.975 45.302 16.474 1.00 36.19 155 LYS A O 1
#

Radius of gyration: 24.36 Å; chains: 1; bounding box: 72×61×52 Å